Protein AF-A0AAU0KJ65-F1 (afdb_monomer_lite)

Secondary structure (DSSP, 8-state):
-PPPEEEEEEE-TT--EEEEEEEES--TTGGGS---EEEEPSSSSSSEEEESSSSSSEEEEEEE-

Sequence (65 aa):
MPMPRFAIYVRTEDGTIWRHHEIAHQLPGFLDHPYVHEEALVGWPEAKVLWAEETGPTMGLAPVD

pLDDT: mean 82.68, std 13.21, range [49.03, 93.56]

Structure (mmCIF, N/CA/C/O backbone):
data_AF-A0AAU0KJ65-F1
#
_entry.id   AF-A0AAU0KJ65-F1
#
loop_
_atom_site.group_PDB
_atom_site.id
_atom_site.type_symbol
_atom_site.label_atom_id
_atom_site.label_alt_id
_atom_site.label_comp_id
_atom_site.label_asym_id
_atom_site.label_entity_id
_atom_site.label_seq_id
_atom_site.pdbx_PDB_ins_code
_atom_site.Cartn_x
_atom_site.Cartn_y
_atom_site.Cartn_z
_atom_site.occupancy
_atom_site.B_iso_or_equiv
_atom_site.auth_seq_id
_atom_site.auth_comp_id
_atom_site.auth_asym_id
_atom_site.auth_atom_id
_atom_site.pdbx_PDB_model_num
ATOM 1 N N . MET A 1 1 ? 19.973 -7.312 -15.873 1.00 49.03 1 MET A N 1
ATOM 2 C CA . MET A 1 1 ? 19.098 -7.571 -14.710 1.00 49.03 1 MET A CA 1
ATOM 3 C C . MET A 1 1 ? 17.821 -6.780 -14.917 1.00 49.03 1 MET A C 1
ATOM 5 O O . MET A 1 1 ? 17.954 -5.597 -15.215 1.00 49.03 1 MET A O 1
ATOM 9 N N . PRO A 1 2 ? 16.624 -7.389 -14.854 1.00 57.53 2 PRO A N 1
ATOM 10 C CA . PRO A 1 2 ? 15.390 -6.611 -14.846 1.00 57.53 2 PRO A CA 1
ATOM 11 C C . PRO A 1 2 ? 15.400 -5.694 -13.619 1.00 57.53 2 PRO A C 1
ATOM 13 O O . PRO A 1 2 ? 15.797 -6.114 -12.532 1.00 57.53 2 PRO A O 1
ATOM 16 N N . MET A 1 3 ? 15.055 -4.425 -13.820 1.00 62.16 3 MET A N 1
ATOM 17 C CA . MET A 1 3 ? 14.994 -3.454 -12.731 1.00 62.16 3 MET A CA 1
ATOM 18 C C . MET A 1 3 ? 13.740 -3.725 -11.894 1.00 62.16 3 MET A C 1
ATOM 20 O O . MET A 1 3 ? 12.677 -3.938 -12.486 1.00 62.16 3 MET A O 1
ATOM 24 N N . PRO A 1 4 ? 13.840 -3.731 -10.554 1.00 71.06 4 PRO A N 1
ATOM 25 C CA . PRO A 1 4 ? 12.683 -3.952 -9.704 1.00 71.06 4 PRO A CA 1
ATOM 26 C C . PRO A 1 4 ? 11.685 -2.808 -9.901 1.00 71.06 4 PRO A C 1
ATOM 28 O O . PRO A 1 4 ? 12.038 -1.633 -9.800 1.00 71.06 4 PRO A O 1
ATOM 31 N N . ARG A 1 5 ? 10.449 -3.169 -10.242 1.00 81.50 5 ARG A N 1
ATOM 32 C CA . ARG A 1 5 ? 9.326 -2.248 -10.412 1.00 81.50 5 ARG A CA 1
ATOM 33 C C . ARG A 1 5 ? 8.475 -2.301 -9.158 1.00 81.50 5 ARG A C 1
ATOM 35 O O . ARG A 1 5 ? 8.217 -3.388 -8.648 1.00 81.50 5 ARG A O 1
ATOM 42 N N . PHE A 1 6 ? 8.017 -1.145 -8.694 1.00 86.19 6 PHE A N 1
ATOM 43 C CA . PHE A 1 6 ? 7.138 -1.076 -7.532 1.00 86.19 6 PHE A CA 1
ATOM 44 C C . PHE A 1 6 ? 5.871 -0.290 -7.846 1.00 86.19 6 PHE A C 1
ATOM 46 O O . PHE A 1 6 ? 5.934 0.789 -8.432 1.00 86.19 6 PHE A O 1
ATOM 53 N N . ALA A 1 7 ? 4.724 -0.819 -7.437 1.00 89.00 7 ALA A N 1
ATOM 54 C CA . ALA A 1 7 ? 3.481 -0.074 -7.378 1.00 89.00 7 ALA A CA 1
ATOM 55 C C . ALA A 1 7 ? 3.458 0.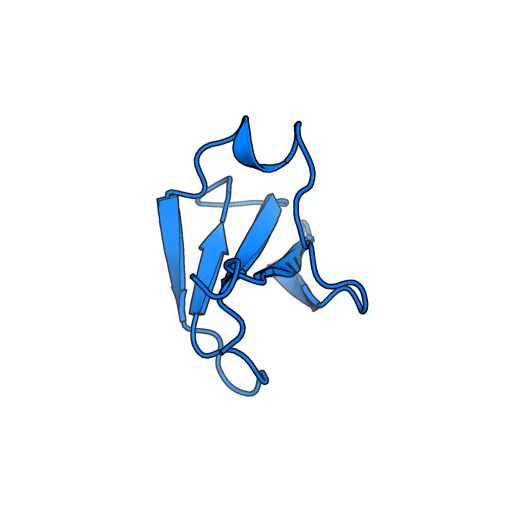726 -6.073 1.00 89.00 7 ALA A C 1
ATOM 57 O O . ALA A 1 7 ? 3.835 0.215 -5.015 1.00 89.00 7 ALA A O 1
ATOM 58 N N . ILE A 1 8 ? 3.032 1.984 -6.161 1.00 89.81 8 ILE A N 1
ATOM 59 C CA . ILE A 1 8 ? 2.929 2.865 -5.000 1.00 89.81 8 ILE A CA 1
ATOM 60 C C . ILE A 1 8 ? 1.543 2.703 -4.386 1.00 89.81 8 ILE A C 1
ATOM 62 O O . ILE A 1 8 ? 0.526 2.797 -5.075 1.00 89.81 8 ILE A O 1
ATOM 66 N N . TYR A 1 9 ? 1.522 2.511 -3.077 1.00 92.06 9 TYR A N 1
ATOM 67 C CA . TYR A 1 9 ? 0.326 2.463 -2.258 1.00 92.06 9 TYR A CA 1
ATOM 68 C C . TYR A 1 9 ? 0.334 3.601 -1.239 1.00 92.06 9 TYR A C 1
ATOM 70 O O . TYR A 1 9 ? 1.391 4.023 -0.779 1.00 92.06 9 TYR A O 1
ATOM 78 N N . VAL A 1 10 ? -0.842 4.093 -0.870 1.00 91.75 10 VAL A N 1
ATOM 79 C CA . VAL A 1 10 ? -1.024 5.089 0.188 1.00 91.75 10 VAL A CA 1
ATOM 80 C C . VAL A 1 10 ? -2.104 4.588 1.128 1.00 91.75 10 VAL A C 1
ATOM 82 O O . VAL A 1 10 ? -3.227 4.337 0.696 1.00 91.75 10 VAL A O 1
ATOM 85 N N . ARG A 1 11 ? -1.766 4.455 2.408 1.00 93.56 11 ARG A N 1
ATOM 86 C CA . ARG A 1 11 ? -2.725 4.257 3.491 1.00 93.56 11 ARG A CA 1
ATOM 87 C C . ARG A 1 11 ? -3.091 5.629 4.039 1.00 93.56 11 ARG A C 1
ATOM 89 O O . ARG A 1 11 ? -2.203 6.393 4.408 1.00 93.56 11 ARG A O 1
ATOM 96 N N . THR A 1 12 ? -4.370 5.968 4.048 1.00 92.62 12 THR A N 1
ATOM 97 C CA . THR A 1 12 ? -4.879 7.236 4.584 1.00 92.62 12 THR A CA 1
ATOM 98 C C . THR A 1 12 ? -5.147 7.135 6.087 1.00 92.62 12 THR A C 1
ATOM 100 O O . THR A 1 12 ? -5.026 6.069 6.687 1.00 92.62 12 THR A O 1
ATOM 103 N N . GLU A 1 13 ? -5.471 8.261 6.724 1.00 91.62 13 GLU A N 1
ATOM 104 C CA . GLU A 1 13 ? -5.697 8.338 8.178 1.00 91.62 13 GLU A CA 1
ATOM 105 C C . GLU A 1 13 ? -6.865 7.458 8.658 1.00 91.62 13 GLU A C 1
ATOM 107 O O . GLU A 1 13 ? -6.820 6.901 9.750 1.00 91.62 13 GLU A O 1
ATOM 112 N N . ASP A 1 14 ? -7.878 7.271 7.815 1.00 91.56 14 ASP A N 1
ATOM 113 C CA . ASP A 1 14 ? -9.016 6.371 8.034 1.00 91.56 14 ASP A CA 1
ATOM 114 C C . ASP A 1 14 ? -8.689 4.886 7.766 1.00 91.56 14 ASP A C 1
ATOM 116 O O . ASP A 1 14 ? -9.555 4.026 7.917 1.00 91.56 14 ASP A O 1
ATOM 120 N N . GLY A 1 15 ? -7.453 4.574 7.363 1.00 89.69 15 GLY A N 1
ATOM 121 C CA . GLY A 1 15 ? -7.007 3.226 7.017 1.00 89.69 15 GLY A CA 1
ATOM 122 C C . GLY A 1 15 ? -7.353 2.788 5.592 1.00 89.69 15 GLY A C 1
ATOM 123 O O . GLY A 1 15 ? -7.043 1.654 5.226 1.00 89.69 15 GLY A O 1
ATOM 124 N N . THR A 1 16 ? -7.956 3.652 4.769 1.00 92.06 16 THR A N 1
ATOM 125 C CA . THR A 1 16 ? -8.229 3.323 3.365 1.00 92.06 16 THR A CA 1
ATOM 126 C C . THR A 1 16 ? -6.918 3.196 2.585 1.00 92.06 16 THR A C 1
ATOM 128 O O . THR A 1 16 ? -6.007 4.011 2.719 1.00 92.06 16 THR A O 1
ATOM 131 N N . ILE A 1 17 ? -6.811 2.159 1.754 1.00 92.44 17 ILE A N 1
ATOM 132 C CA . ILE A 1 17 ? -5.634 1.908 0.920 1.00 92.44 17 ILE A CA 1
ATOM 133 C C . ILE A 1 17 ? -5.936 2.305 -0.524 1.00 92.44 17 ILE A C 1
ATOM 135 O O . ILE A 1 17 ? -6.893 1.823 -1.130 1.00 92.44 17 ILE A O 1
ATOM 139 N N . TRP A 1 18 ? -5.078 3.150 -1.088 1.00 91.81 18 TRP A N 1
ATOM 140 C CA . TRP A 1 18 ? -5.129 3.598 -2.475 1.00 91.81 18 TRP A CA 1
ATOM 141 C C . TRP A 1 18 ? -3.896 3.124 -3.230 1.00 91.81 18 TRP A C 1
ATOM 143 O O . TRP A 1 18 ? -2.781 3.246 -2.732 1.00 91.81 18 TRP A O 1
ATOM 153 N N . ARG A 1 19 ? -4.087 2.637 -4.457 1.00 89.94 19 ARG A N 1
ATOM 154 C CA . ARG A 1 19 ? -2.996 2.293 -5.375 1.00 89.94 1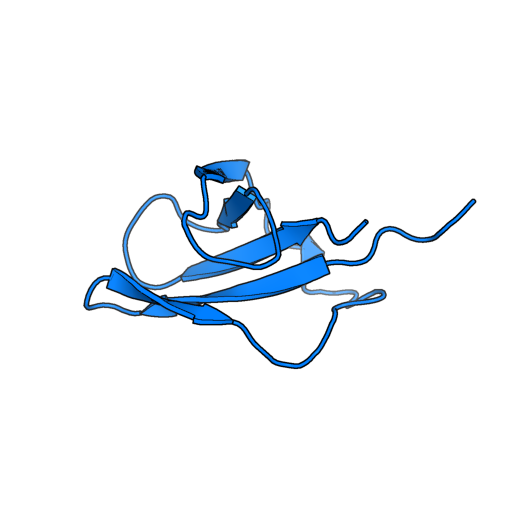9 ARG A CA 1
ATOM 155 C C . ARG A 1 19 ? -2.816 3.414 -6.387 1.00 89.94 19 ARG A C 1
ATOM 157 O O . ARG A 1 19 ? -3.747 3.736 -7.124 1.00 89.94 19 ARG A O 1
ATOM 164 N N . HIS A 1 20 ? -1.621 3.986 -6.455 1.00 84.88 20 HIS A N 1
ATOM 165 C CA . HIS A 1 20 ? -1.291 4.951 -7.493 1.00 84.88 20 HIS A CA 1
ATOM 166 C C . HIS A 1 20 ? -1.176 4.242 -8.851 1.00 84.88 20 HIS A C 1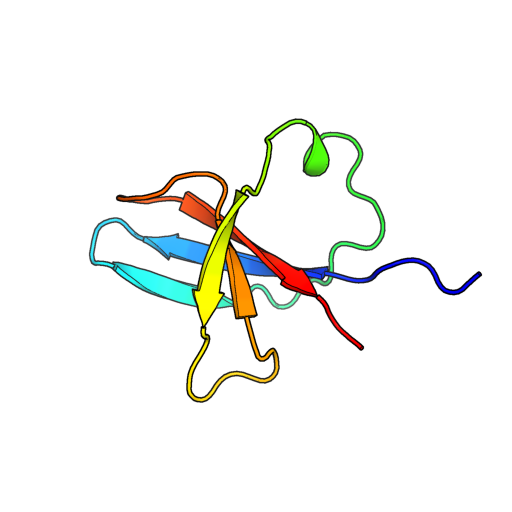
ATOM 168 O O . HIS A 1 20 ? -0.748 3.089 -8.942 1.00 84.88 20 HIS A O 1
ATOM 174 N N . HIS A 1 21 ? -1.562 4.923 -9.930 1.00 75.38 21 HIS A N 1
ATOM 175 C CA . HIS A 1 21 ? -1.443 4.359 -11.279 1.00 75.38 21 HIS A CA 1
ATOM 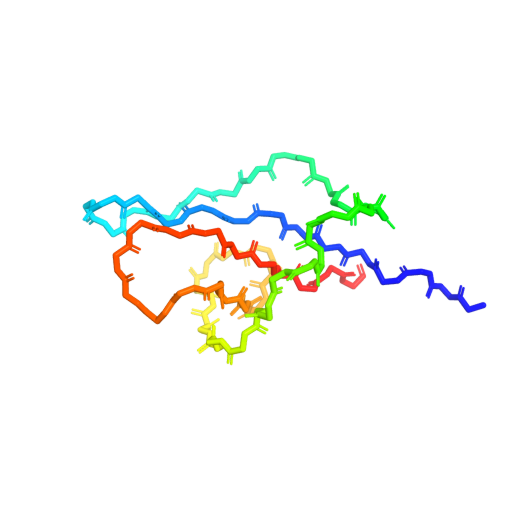176 C C . HIS A 1 21 ? 0.007 4.307 -11.776 1.00 75.38 21 HIS A C 1
ATOM 178 O O . HIS A 1 21 ? 0.311 3.547 -12.695 1.00 75.38 21 HIS A O 1
ATOM 184 N N . GLU A 1 22 ? 0.898 5.089 -11.170 1.00 69.44 22 GLU A N 1
ATOM 185 C CA . GLU A 1 22 ? 2.309 5.121 -11.541 1.00 69.44 22 GLU A CA 1
ATOM 186 C C . GLU A 1 22 ? 3.096 3.993 -10.870 1.00 69.44 22 GLU A C 1
ATOM 188 O O . GLU A 1 22 ? 2.952 3.719 -9.677 1.00 69.44 22 GLU A O 1
ATOM 193 N N . ILE A 1 23 ? 3.960 3.360 -11.661 1.00 69.94 23 ILE A N 1
ATOM 194 C CA . ILE A 1 23 ? 4.946 2.395 -11.189 1.00 69.94 23 ILE A CA 1
ATOM 195 C C . ILE A 1 23 ? 6.249 3.163 -10.967 1.00 69.94 23 ILE A C 1
ATOM 197 O O . ILE A 1 23 ? 6.782 3.785 -11.888 1.00 69.94 23 ILE A O 1
ATOM 201 N N . ALA A 1 24 ? 6.780 3.118 -9.749 1.00 67.94 24 ALA A N 1
ATOM 202 C CA . ALA A 1 24 ? 8.088 3.672 -9.451 1.00 67.94 24 ALA A CA 1
ATOM 203 C C . ALA A 1 24 ? 9.164 2.790 -10.106 1.00 67.94 24 ALA A C 1
ATOM 205 O O . ALA A 1 24 ? 9.348 1.629 -9.734 1.00 67.94 24 ALA A O 1
ATOM 206 N N . HIS A 1 25 ? 9.865 3.340 -11.101 1.00 61.41 25 HIS A N 1
ATOM 207 C CA . HIS A 1 25 ? 10.952 2.654 -11.816 1.00 61.41 25 HIS A CA 1
ATOM 208 C C . HIS A 1 25 ? 12.339 2.926 -11.217 1.00 61.41 25 HIS A C 1
ATOM 210 O O . HIS A 1 25 ? 13.234 2.097 -11.329 1.00 61.41 25 HIS A O 1
ATOM 216 N N . GLN A 1 26 ? 12.507 4.087 -10.588 1.00 58.91 26 GLN A N 1
ATOM 217 C CA . GLN A 1 26 ? 13.654 4.525 -9.793 1.00 58.91 26 GLN A CA 1
ATOM 218 C C . GLN A 1 26 ? 13.303 5.953 -9.377 1.00 58.91 26 GLN A C 1
ATOM 220 O O . GLN A 1 26 ? 13.501 6.887 -10.148 1.00 58.91 26 GLN A O 1
ATOM 225 N N . LEU A 1 27 ? 12.716 6.137 -8.200 1.00 54.97 27 LEU A N 1
ATOM 226 C CA . LEU A 1 27 ? 12.605 7.472 -7.622 1.00 54.97 27 LEU A CA 1
ATOM 227 C C . LEU A 1 27 ? 13.772 7.617 -6.632 1.00 54.97 27 LEU A C 1
ATOM 229 O O . LEU A 1 27 ? 13.657 7.129 -5.505 1.00 54.97 27 LEU A O 1
ATOM 233 N N . PRO A 1 28 ? 14.926 8.186 -7.045 1.00 49.16 28 PRO A N 1
ATOM 234 C CA . PRO A 1 28 ? 15.984 8.555 -6.108 1.00 49.16 28 PRO A CA 1
ATOM 235 C C . PRO A 1 28 ? 15.380 9.556 -5.115 1.00 49.16 28 PRO A C 1
ATOM 237 O O . PRO A 1 28 ? 14.918 10.620 -5.519 1.00 49.16 28 PRO A O 1
ATOM 240 N N . GLY A 1 29 ? 15.267 9.160 -3.849 1.00 55.25 29 GLY A N 1
ATOM 241 C CA . GLY A 1 29 ? 14.518 9.882 -2.815 1.00 55.25 29 GLY A CA 1
ATOM 242 C C . GLY A 1 29 ? 13.369 9.077 -2.206 1.00 55.25 29 GLY A C 1
ATOM 243 O O . GLY A 1 29 ? 13.079 9.208 -1.025 1.00 55.25 29 GLY A O 1
ATOM 244 N N . PHE A 1 30 ? 12.737 8.185 -2.971 1.00 59.03 30 PHE A N 1
ATOM 245 C CA . PHE A 1 30 ? 11.620 7.382 -2.461 1.00 59.03 30 PHE A CA 1
ATOM 246 C C . PHE A 1 30 ? 12.109 6.231 -1.589 1.00 59.03 30 PHE A C 1
ATOM 248 O O . PHE A 1 30 ? 11.458 5.922 -0.604 1.00 59.03 30 PHE A O 1
ATOM 255 N N . LEU A 1 31 ? 13.269 5.650 -1.924 1.00 61.19 31 LEU A N 1
ATOM 256 C CA . LEU A 1 31 ? 13.967 4.617 -1.144 1.00 61.19 31 LEU A CA 1
ATOM 257 C C . LEU A 1 31 ? 14.792 5.179 0.027 1.00 61.19 31 LEU A C 1
ATOM 259 O O . LEU A 1 31 ? 15.417 4.403 0.746 1.00 61.19 31 LEU A O 1
ATOM 263 N N . ASP A 1 32 ? 14.803 6.500 0.232 1.00 65.81 32 ASP A N 1
ATOM 264 C CA . ASP A 1 32 ? 15.502 7.108 1.374 1.00 65.81 32 ASP A CA 1
ATOM 265 C C . ASP A 1 32 ? 14.770 6.828 2.696 1.00 65.81 32 ASP A C 1
ATOM 267 O O . ASP A 1 32 ? 15.287 7.118 3.776 1.00 65.81 32 ASP A O 1
ATOM 271 N N . HIS A 1 33 ? 13.561 6.264 2.631 1.00 69.31 33 HIS A N 1
ATOM 272 C CA . HIS A 1 33 ? 12.833 5.748 3.782 1.00 69.31 33 HIS A CA 1
ATOM 273 C C . HIS A 1 33 ? 12.790 4.217 3.748 1.00 69.31 33 HIS A C 1
ATOM 275 O O . HIS A 1 33 ? 12.518 3.626 2.698 1.00 69.31 33 HIS A O 1
ATOM 281 N N . PRO A 1 34 ? 13.071 3.551 4.882 1.00 80.62 34 PRO A N 1
ATOM 282 C CA . PRO A 1 34 ? 13.019 2.103 4.957 1.00 80.62 34 PRO A CA 1
ATOM 283 C C . PRO A 1 34 ? 11.558 1.630 4.945 1.00 80.62 34 PRO A C 1
ATOM 285 O O . PRO A 1 34 ? 10.838 1.787 5.923 1.00 80.62 34 PRO A O 1
ATOM 288 N N . TYR A 1 35 ? 11.128 1.001 3.850 1.00 86.50 35 TYR A N 1
ATOM 289 C CA . TYR A 1 35 ? 9.845 0.291 3.798 1.00 86.50 35 TYR A CA 1
ATOM 290 C C . TYR A 1 35 ? 10.029 -1.105 4.392 1.00 86.50 35 TYR A C 1
ATOM 292 O O . TYR A 1 35 ? 10.444 -2.034 3.698 1.00 86.50 35 TYR A O 1
ATOM 300 N N . VAL A 1 36 ? 9.791 -1.239 5.694 1.00 88.06 36 VAL A N 1
ATOM 301 C CA . VAL A 1 36 ? 10.077 -2.474 6.453 1.00 88.06 36 VAL A CA 1
ATOM 302 C C . VAL A 1 36 ? 8.828 -3.150 7.002 1.00 88.06 36 VAL A C 1
ATOM 304 O O . VAL A 1 36 ? 8.887 -4.309 7.409 1.00 88.06 36 VAL A O 1
ATOM 307 N N . HIS A 1 37 ? 7.697 -2.451 6.997 1.00 92.50 37 HIS A N 1
ATOM 308 C CA . HIS A 1 37 ? 6.451 -2.954 7.554 1.00 92.50 37 HIS A CA 1
ATOM 309 C C . HIS A 1 37 ? 5.667 -3.696 6.471 1.00 92.50 37 HIS A C 1
ATOM 311 O O . HIS A 1 37 ? 4.967 -3.087 5.669 1.00 92.50 37 HIS A O 1
ATOM 317 N N . GLU A 1 38 ? 5.825 -5.016 6.413 1.00 93.25 38 GLU A N 1
ATOM 318 C CA . GLU A 1 38 ? 5.145 -5.857 5.426 1.00 93.25 38 GLU A CA 1
ATOM 319 C C . GLU A 1 38 ? 3.672 -6.093 5.787 1.00 93.25 38 GLU A C 1
ATOM 321 O O . GLU A 1 38 ? 3.350 -6.491 6.905 1.00 93.25 38 GLU A O 1
ATOM 326 N N . GLU A 1 39 ? 2.787 -5.911 4.809 1.00 93.50 39 GLU A N 1
ATOM 327 C CA . GLU A 1 39 ? 1.365 -6.233 4.898 1.00 93.50 39 GLU A CA 1
ATOM 328 C C . GLU A 1 39 ? 0.899 -6.961 3.629 1.00 93.50 39 GLU A C 1
ATOM 330 O O . GLU A 1 39 ? 1.299 -6.628 2.510 1.00 93.50 39 GLU A O 1
ATOM 335 N N . ALA A 1 40 ? 0.047 -7.975 3.793 1.00 93.12 40 ALA A N 1
ATOM 336 C CA . ALA A 1 40 ? -0.537 -8.708 2.676 1.00 93.12 40 ALA A CA 1
ATOM 337 C C . ALA A 1 40 ? -1.708 -7.922 2.071 1.00 93.12 40 ALA A C 1
ATOM 339 O O . ALA A 1 40 ? -2.652 -7.557 2.771 1.00 93.12 40 ALA A O 1
ATOM 340 N N . LEU A 1 41 ? -1.680 -7.720 0.755 1.00 90.81 41 LEU A N 1
ATOM 341 C CA . LEU A 1 41 ? -2.757 -7.055 0.034 1.00 90.81 41 LEU A CA 1
ATOM 342 C C . LEU A 1 41 ? -3.754 -8.097 -0.486 1.00 90.81 41 LEU A C 1
ATOM 344 O O . LEU A 1 41 ? -3.426 -8.941 -1.318 1.00 90.81 41 LEU A O 1
ATOM 348 N N . VAL A 1 42 ? -5.000 -8.034 -0.012 1.00 88.88 42 VAL A N 1
ATOM 349 C CA . VAL A 1 42 ? -6.076 -8.935 -0.454 1.00 88.88 42 VAL A CA 1
ATOM 350 C C . VAL A 1 42 ? -6.947 -8.231 -1.491 1.00 88.88 42 VAL A C 1
ATOM 352 O O . VAL A 1 42 ? -7.472 -7.153 -1.231 1.00 88.88 42 VAL A O 1
ATOM 355 N N . GLY A 1 43 ? -7.124 -8.851 -2.661 1.00 89.88 43 GLY A N 1
ATOM 356 C CA . GLY A 1 43 ? -7.955 -8.304 -3.743 1.00 89.88 43 GLY A CA 1
ATOM 357 C C . GLY A 1 43 ? -7.258 -7.271 -4.635 1.00 89.88 43 GLY A C 1
ATOM 358 O O . GLY A 1 43 ? -7.918 -6.654 -5.470 1.00 89.88 43 GLY A O 1
ATOM 359 N N . TRP A 1 44 ? -5.944 -7.102 -4.487 1.00 91.19 44 TRP A N 1
ATOM 360 C CA . TRP A 1 44 ? -5.121 -6.209 -5.303 1.00 91.19 44 TRP A CA 1
ATOM 361 C C . TRP A 1 44 ? -4.275 -6.988 -6.322 1.00 91.19 44 TRP A C 1
ATOM 363 O O . TRP A 1 44 ? -4.107 -8.201 -6.173 1.00 91.19 44 TRP A O 1
ATOM 373 N N . PRO A 1 45 ? -3.738 -6.321 -7.363 1.00 90.00 45 PRO A N 1
ATOM 374 C CA . PRO A 1 45 ? -2.855 -6.970 -8.333 1.00 90.00 45 PRO A CA 1
ATOM 375 C C . PRO A 1 45 ? -1.550 -7.479 -7.709 1.00 90.00 45 PRO A C 1
ATOM 377 O O . PRO A 1 45 ? -1.016 -8.495 -8.143 1.00 90.00 45 PRO A O 1
ATOM 380 N N . GLU A 1 46 ? -1.041 -6.774 -6.698 1.00 92.00 46 GLU A N 1
ATOM 381 C CA . GLU A 1 46 ? 0.164 -7.148 -5.968 1.00 92.00 46 GLU A CA 1
ATOM 382 C C . GLU A 1 46 ? -0.180 -7.907 -4.679 1.00 92.00 46 GLU A C 1
ATOM 384 O O . GLU A 1 46 ? -1.156 -7.594 -4.004 1.00 92.00 46 GLU A O 1
ATOM 389 N N . ALA A 1 47 ? 0.645 -8.894 -4.316 1.00 91.75 47 ALA A N 1
ATOM 390 C CA . ALA A 1 47 ? 0.390 -9.769 -3.167 1.00 91.75 47 ALA A CA 1
ATOM 391 C C . ALA A 1 47 ? 0.698 -9.122 -1.806 1.00 91.75 47 ALA A C 1
ATOM 393 O O . ALA A 1 47 ? 0.128 -9.507 -0.784 1.00 91.75 47 ALA A O 1
ATOM 394 N N . LYS A 1 48 ? 1.638 -8.174 -1.771 1.00 92.50 48 LYS A N 1
ATOM 395 C CA . LYS A 1 48 ? 2.089 -7.532 -0.537 1.00 92.50 48 LYS A CA 1
ATOM 396 C C . LYS A 1 48 ? 2.595 -6.125 -0.778 1.00 92.50 48 LYS A C 1
ATOM 398 O O . LYS A 1 48 ? 3.068 -5.808 -1.867 1.00 92.50 48 LYS A O 1
ATOM 403 N N . VAL A 1 49 ? 2.559 -5.331 0.278 1.00 92.19 49 VAL A N 1
ATOM 404 C CA . VAL A 1 49 ? 3.083 -3.974 0.337 1.00 92.19 49 VAL A CA 1
ATOM 405 C C . VAL A 1 49 ? 4.029 -3.856 1.523 1.00 92.19 49 VAL A C 1
ATOM 407 O O . VAL A 1 49 ? 3.802 -4.435 2.581 1.00 92.19 49 VAL A O 1
ATOM 410 N N . LEU A 1 50 ? 5.118 -3.129 1.328 1.00 92.19 50 LEU A N 1
ATOM 411 C CA . LEU A 1 50 ? 6.025 -2.716 2.386 1.00 92.19 50 LEU A CA 1
ATOM 412 C C . LEU A 1 50 ? 5.706 -1.258 2.703 1.00 92.19 50 LEU A C 1
ATOM 414 O O . LEU A 1 50 ? 5.857 -0.415 1.822 1.00 92.19 50 LEU A O 1
ATOM 418 N N . TRP A 1 51 ? 5.252 -0.955 3.913 1.00 93.00 51 TRP A N 1
ATOM 419 C CA . TRP A 1 51 ? 4.948 0.402 4.361 1.00 93.00 51 TRP A CA 1
ATOM 420 C C . TRP A 1 51 ? 6.168 1.087 4.972 1.00 93.00 51 TRP A C 1
ATOM 422 O O . TRP A 1 51 ? 7.009 0.438 5.604 1.00 93.00 51 TRP A O 1
ATOM 432 N N . ALA A 1 52 ? 6.233 2.408 4.805 1.00 90.75 52 ALA A N 1
ATOM 433 C CA . ALA A 1 52 ? 7.222 3.250 5.471 1.00 90.75 52 ALA A CA 1
ATOM 434 C C . ALA A 1 52 ? 6.941 3.382 6.977 1.00 90.75 52 ALA A C 1
ATOM 436 O O . ALA A 1 52 ? 7.877 3.447 7.761 1.00 90.75 52 ALA A O 1
ATOM 437 N N . GLU A 1 53 ? 5.668 3.362 7.384 1.00 90.81 53 GLU A N 1
ATOM 438 C CA . GLU A 1 53 ? 5.247 3.432 8.790 1.00 90.81 53 GLU A CA 1
ATOM 439 C C . GLU A 1 53 ? 4.345 2.248 9.151 1.00 90.81 53 GLU A C 1
ATOM 441 O O . GLU A 1 53 ? 3.479 1.841 8.371 1.00 90.81 53 GLU A O 1
ATOM 446 N N . GLU A 1 54 ? 4.487 1.726 10.368 1.00 90.88 54 GLU A N 1
ATOM 447 C CA . GLU A 1 54 ? 3.673 0.605 10.852 1.00 90.88 54 GLU A CA 1
ATOM 448 C C . GLU A 1 54 ? 2.183 0.957 10.913 1.00 90.88 54 GLU A C 1
ATOM 450 O O . GLU A 1 54 ? 1.331 0.180 10.479 1.00 90.88 54 GLU A O 1
ATOM 455 N N . THR A 1 55 ? 1.860 2.163 11.393 1.00 89.25 55 THR A N 1
ATOM 456 C CA . THR A 1 55 ? 0.484 2.621 11.641 1.00 89.25 55 THR A CA 1
ATOM 457 C C . THR A 1 55 ? 0.252 4.041 11.125 1.00 89.25 55 THR A C 1
ATOM 459 O O . THR A 1 55 ? 1.197 4.770 10.831 1.00 89.25 55 THR A O 1
ATOM 462 N N . GLY A 1 56 ? -1.017 4.432 10.978 1.00 90.94 56 GLY A N 1
ATOM 463 C CA . GLY A 1 56 ? -1.391 5.767 10.511 1.00 90.94 56 GLY A CA 1
ATOM 464 C C . GLY A 1 56 ? -1.185 5.988 9.006 1.00 90.94 56 GLY A C 1
ATOM 465 O O . GLY A 1 56 ? -0.948 5.025 8.258 1.00 90.94 56 GLY A O 1
ATOM 466 N N . PRO A 1 57 ? -1.317 7.247 8.548 1.00 92.88 57 PRO A N 1
ATOM 467 C CA . PRO A 1 57 ? -1.191 7.586 7.142 1.00 92.88 57 PRO A CA 1
ATOM 468 C C . PRO A 1 57 ? 0.246 7.372 6.669 1.00 92.88 57 PRO A C 1
ATOM 470 O O . PRO A 1 57 ? 1.187 7.912 7.246 1.00 92.88 57 PRO A O 1
ATOM 473 N N . THR A 1 58 ? 0.427 6.570 5.626 1.00 92.75 58 THR A N 1
ATOM 474 C CA . THR A 1 58 ? 1.761 6.203 5.153 1.00 92.75 58 THR A CA 1
ATOM 475 C C . THR A 1 58 ? 1.765 5.808 3.690 1.00 92.75 58 THR A C 1
ATOM 477 O O . THR A 1 58 ? 0.728 5.560 3.077 1.00 92.75 58 THR A O 1
ATOM 480 N N . MET A 1 59 ? 2.963 5.737 3.134 1.00 90.50 59 MET A N 1
ATOM 481 C CA . MET A 1 59 ? 3.208 5.291 1.779 1.00 90.50 59 MET A CA 1
ATOM 482 C C . MET A 1 59 ? 3.804 3.891 1.799 1.00 90.50 59 MET A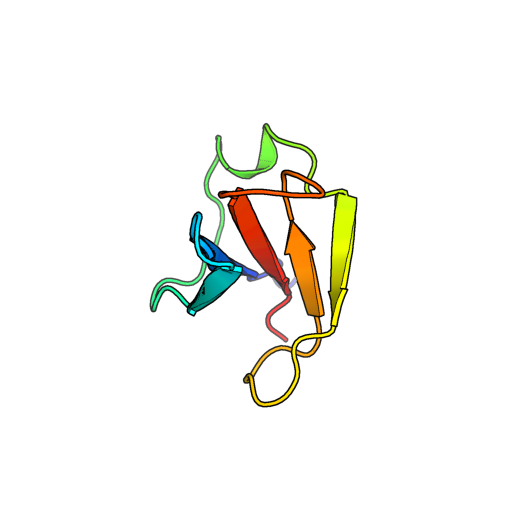 C 1
ATOM 484 O O . MET A 1 59 ? 4.552 3.529 2.707 1.00 90.50 59 MET A O 1
ATOM 488 N N . GLY A 1 60 ? 3.463 3.099 0.793 1.00 90.94 60 GLY A N 1
ATOM 489 C CA . GLY A 1 60 ? 3.895 1.724 0.659 1.00 90.94 60 GLY A CA 1
ATOM 490 C C . GLY A 1 60 ? 4.370 1.398 -0.743 1.00 90.94 60 GLY A C 1
ATOM 491 O O . GLY A 1 60 ? 3.946 2.008 -1.725 1.00 90.94 60 GLY A O 1
ATOM 492 N N . LEU A 1 61 ? 5.256 0.415 -0.825 1.00 89.94 61 LEU A N 1
ATOM 493 C CA . LEU A 1 61 ? 5.785 -0.119 -2.068 1.00 89.94 61 LEU A CA 1
ATOM 494 C C . LEU A 1 61 ? 5.421 -1.591 -2.186 1.00 89.94 61 LEU A C 1
ATOM 496 O O . LEU A 1 61 ? 5.781 -2.403 -1.336 1.00 89.94 61 LEU A O 1
ATOM 500 N N . ALA A 1 62 ? 4.739 -1.939 -3.267 1.00 90.81 62 ALA A N 1
ATOM 501 C CA . ALA A 1 62 ? 4.427 -3.317 -3.600 1.00 90.81 62 ALA A CA 1
ATOM 502 C C . ALA A 1 62 ? 5.281 -3.763 -4.795 1.00 90.81 62 ALA A C 1
ATOM 504 O O . ALA A 1 62 ? 5.271 -3.076 -5.821 1.00 90.81 62 ALA A O 1
ATOM 505 N N . PRO A 1 63 ? 6.040 -4.868 -4.699 1.00 87.50 63 PRO A N 1
ATOM 506 C CA . PRO A 1 63 ? 6.788 -5.401 -5.833 1.00 87.50 63 PRO A CA 1
ATOM 507 C C . PRO A 1 63 ? 5.850 -5.765 -6.986 1.00 87.50 63 PRO A C 1
ATOM 509 O O . PRO A 1 63 ? 4.822 -6.405 -6.772 1.00 87.50 63 PRO A O 1
ATOM 512 N N . VAL A 1 64 ? 6.221 -5.367 -8.201 1.00 85.31 64 VAL A N 1
ATOM 513 C CA . VAL A 1 64 ? 5.512 -5.721 -9.434 1.00 85.31 64 VAL A CA 1
ATOM 514 C C . VAL A 1 64 ? 6.384 -6.699 -10.211 1.00 85.31 64 VAL A C 1
ATOM 516 O O . VAL A 1 64 ? 7.476 -6.326 -10.653 1.00 85.31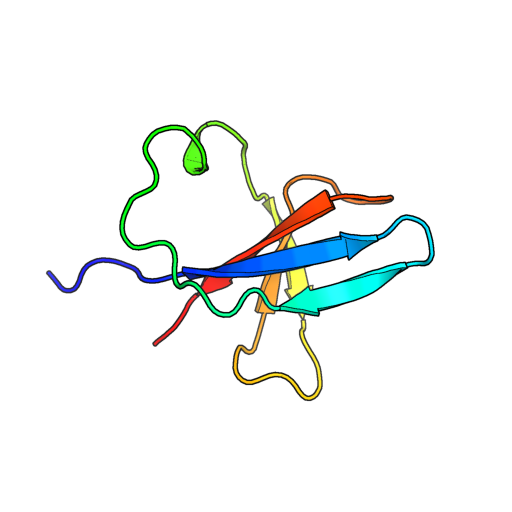 64 VAL A O 1
ATOM 519 N N . ASP A 1 65 ? 5.889 -7.924 -10.377 1.00 71.19 65 ASP A N 1
ATOM 520 C CA . ASP A 1 65 ? 6.511 -8.951 -11.223 1.00 71.19 65 ASP A CA 1
ATOM 521 C C . ASP A 1 65 ? 6.543 -8.534 -12.704 1.00 71.19 65 ASP A C 1
ATOM 523 O O . ASP A 1 65 ? 5.592 -7.872 -13.201 1.00 71.19 65 ASP A O 1
#

Foldseek 3Di:
DPQWKWWKWKQAQVRDIDTDPDICRDDPVPVVADQAQKDADDPDPAGIWRWSDNDGITMTIGTDD

Radius of gyration: 11.26 Å; chains: 1; bounding box: 28×20×26 Å